Protein AF-A0A947J5B2-F1 (afdb_monomer_lite)

pLDDT: mean 78.32, std 17.2, range [32.38, 96.06]

Sequence (121 aa):
MASQKHMACRQCGDCCEPILLRATKREIRADRSLEGDDFILRHWRRIAKEEAFRRRPILRGNHYRGRCYYVCDCFDRVTRRCGAHEERPPICRAFPNNLRVEGRPLRLRSFPDCGYNGTRV

Secondary structure (DSSP, 8-state):
-------------TTTSSEEESS-HHHHHHH--STTHHHHHHHEEEE-HHHHHHH-GGGGGG--TT-EEEEETTB-TTT--BTTSSS--HHHHTTTGGGGTTSS----TT-TT-TTTT---

Structure (mmCIF, N/CA/C/O backbone):
data_AF-A0A947J5B2-F1
#
_entry.id   AF-A0A947J5B2-F1
#
loop_
_atom_site.group_PDB
_atom_site.id
_atom_site.type_symbol
_atom_site.label_atom_id
_atom_site.label_alt_id
_atom_site.label_comp_id
_atom_site.label_asym_id
_atom_site.label_entity_id
_atom_site.label_seq_id
_atom_site.pdbx_PDB_ins_code
_atom_site.Cartn_x
_atom_site.Cartn_y
_atom_site.Cartn_z
_atom_site.occupancy
_atom_site.B_iso_or_equiv
_atom_site.auth_seq_id
_atom_site.auth_comp_id
_atom_site.auth_asym_id
_atom_site.auth_atom_id
_atom_site.pdbx_PDB_model_num
ATOM 1 N N . MET A 1 1 ? -15.001 32.305 0.157 1.00 32.38 1 MET A N 1
ATOM 2 C CA . MET A 1 1 ? -13.796 31.899 0.912 1.00 32.38 1 MET A CA 1
ATOM 3 C C . MET A 1 1 ? -13.716 30.377 0.890 1.00 32.38 1 MET A C 1
ATOM 5 O O . MET A 1 1 ? -14.517 29.725 1.546 1.00 32.38 1 MET A O 1
ATOM 9 N N . ALA A 1 2 ? -12.868 29.795 0.038 1.00 35.62 2 ALA A N 1
ATOM 10 C CA . ALA A 1 2 ? -12.757 28.342 -0.083 1.00 35.62 2 ALA A CA 1
ATOM 11 C C . ALA A 1 2 ? -11.900 27.804 1.071 1.00 35.62 2 ALA A C 1
ATOM 13 O O . ALA A 1 2 ? -10.705 28.074 1.138 1.00 35.62 2 ALA A O 1
ATOM 14 N N . SER A 1 3 ? -12.532 27.081 1.994 1.00 37.41 3 SER A N 1
ATOM 15 C CA . SER A 1 3 ? -11.866 26.402 3.105 1.00 37.41 3 SER A CA 1
ATOM 16 C C . SER A 1 3 ? -10.802 25.440 2.560 1.00 37.41 3 SER A C 1
ATOM 18 O O . SER A 1 3 ? -11.127 24.438 1.916 1.00 37.41 3 SER A O 1
ATOM 20 N N . GLN A 1 4 ? -9.524 25.748 2.800 1.00 40.84 4 GLN A N 1
ATOM 21 C CA . GLN A 1 4 ? -8.430 24.786 2.692 1.00 40.84 4 GLN A CA 1
ATOM 22 C C . GLN A 1 4 ? -8.668 23.697 3.746 1.00 40.84 4 GLN A C 1
ATOM 24 O O . GLN A 1 4 ? -8.228 23.797 4.888 1.00 40.84 4 GLN A O 1
ATOM 29 N N . LYS A 1 5 ? -9.411 22.646 3.383 1.00 46.38 5 LYS A N 1
ATOM 30 C CA . LYS A 1 5 ? -9.467 21.419 4.183 1.00 46.38 5 LYS A CA 1
ATOM 31 C C . LYS A 1 5 ? -8.055 20.846 4.232 1.00 46.38 5 LYS A C 1
ATOM 33 O O . LYS A 1 5 ? -7.564 20.361 3.217 1.00 46.38 5 LYS A O 1
ATOM 38 N N . HIS A 1 6 ? -7.416 20.904 5.396 1.00 46.03 6 HIS A N 1
ATOM 39 C CA . HIS A 1 6 ? -6.144 20.237 5.650 1.00 46.03 6 HIS A CA 1
ATOM 40 C C . HIS A 1 6 ? -6.244 18.752 5.259 1.00 46.03 6 HIS A C 1
ATOM 42 O O . HIS A 1 6 ? -6.976 17.972 5.871 1.00 46.03 6 HIS A O 1
ATOM 48 N N . MET A 1 7 ? -5.525 18.379 4.199 1.00 61.94 7 MET A N 1
ATOM 49 C CA . MET A 1 7 ? -5.445 17.023 3.653 1.00 61.94 7 MET A CA 1
ATOM 50 C C . MET A 1 7 ? -4.410 16.223 4.442 1.00 61.94 7 MET A C 1
ATOM 52 O O . MET A 1 7 ? -3.259 16.088 4.030 1.00 61.94 7 MET A O 1
ATOM 56 N N . ALA A 1 8 ? -4.805 15.770 5.629 1.00 74.38 8 ALA A N 1
ATOM 57 C CA . ALA A 1 8 ? -3.938 15.076 6.575 1.00 74.38 8 ALA A CA 1
ATOM 58 C C . ALA A 1 8 ? -4.279 13.581 6.683 1.00 74.38 8 ALA A C 1
ATOM 60 O O . ALA A 1 8 ? -5.404 13.155 6.416 1.00 74.38 8 ALA A O 1
ATOM 61 N N . CYS A 1 9 ? -3.307 12.775 7.118 1.00 83.44 9 CYS A N 1
ATOM 62 C CA . CYS A 1 9 ? -3.530 11.372 7.458 1.00 83.44 9 CYS A CA 1
ATOM 63 C C . CYS A 1 9 ? -4.608 11.253 8.549 1.00 83.44 9 CYS A C 1
ATOM 65 O O . CYS A 1 9 ? -4.493 11.869 9.603 1.00 83.44 9 CYS A O 1
ATOM 67 N N . ARG A 1 10 ? -5.631 10.421 8.317 1.00 83.81 10 ARG A N 1
ATOM 68 C CA . ARG A 1 10 ? -6.682 10.091 9.305 1.00 83.81 10 ARG A CA 1
ATOM 69 C C . ARG A 1 10 ? -6.474 8.743 9.992 1.00 83.81 10 ARG A C 1
ATOM 71 O O . ARG A 1 10 ? -7.408 8.199 10.561 1.00 83.81 10 ARG A O 1
ATOM 78 N N . GLN A 1 11 ? -5.290 8.151 9.830 1.00 84.50 11 GLN A N 1
ATOM 79 C CA . GLN A 1 11 ? -4.994 6.783 10.271 1.00 84.50 11 GLN A CA 1
ATOM 80 C C . GLN A 1 11 ? -6.035 5.752 9.804 1.00 84.50 11 GLN A C 1
ATOM 82 O O . GLN A 1 11 ? -6.230 4.731 10.442 1.00 84.50 11 GLN A O 1
ATOM 87 N N . CYS A 1 12 ? -6.680 6.003 8.659 1.00 84.44 12 CYS A N 1
ATOM 88 C CA . CYS A 1 12 ? -7.697 5.112 8.110 1.00 84.44 12 CYS A CA 1
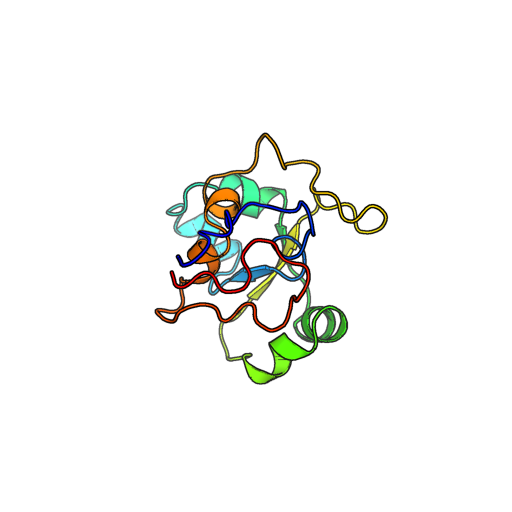ATOM 89 C C . CYS A 1 12 ? -7.132 3.745 7.703 1.00 84.44 12 CYS A C 1
ATOM 91 O O . CYS A 1 12 ? -7.888 2.797 7.632 1.00 84.44 12 CYS A O 1
ATOM 93 N N . GLY A 1 13 ? -5.830 3.619 7.423 1.00 86.38 13 GLY A N 1
ATOM 94 C CA . GLY A 1 13 ? -5.228 2.348 7.005 1.00 86.38 13 GLY A CA 1
ATOM 95 C C . GLY A 1 13 ? -5.316 2.043 5.509 1.00 86.38 13 GLY A C 1
ATOM 96 O O . GLY A 1 13 ? -4.768 1.044 5.052 1.00 86.38 13 GLY A O 1
ATOM 97 N N . ASP A 1 14 ? -5.938 2.913 4.712 1.00 84.38 14 ASP A N 1
ATOM 98 C CA . ASP A 1 14 ? -6.120 2.687 3.268 1.00 84.38 14 ASP A CA 1
ATOM 99 C C . ASP A 1 14 ? -4.802 2.690 2.475 1.00 84.38 14 ASP A C 1
ATOM 101 O O . ASP A 1 14 ? -4.729 2.153 1.369 1.00 84.38 14 ASP A O 1
ATOM 105 N N . CYS A 1 15 ? -3.736 3.260 3.046 1.00 85.69 15 CYS A N 1
ATOM 106 C CA . CYS A 1 15 ? -2.383 3.177 2.502 1.00 85.69 15 CYS A CA 1
ATOM 107 C C . CYS A 1 15 ? -1.695 1.825 2.765 1.00 85.69 15 CYS A C 1
ATOM 109 O O . CYS A 1 15 ? -0.643 1.571 2.181 1.00 85.69 15 CYS A O 1
ATOM 111 N N . CYS A 1 16 ? -2.263 0.966 3.619 1.00 89.69 16 CYS A N 1
ATOM 112 C CA . CYS A 1 16 ? -1.645 -0.277 4.078 1.00 89.69 16 CYS A CA 1
ATOM 113 C C . CYS A 1 16 ? -2.263 -1.552 3.480 1.00 89.69 16 CYS A C 1
ATOM 115 O O . CYS A 1 16 ? -1.615 -2.602 3.517 1.00 89.69 16 CYS A O 1
ATOM 117 N N . GLU A 1 17 ? -3.489 -1.499 2.945 1.00 86.50 17 GLU A N 1
ATOM 118 C CA . GLU A 1 17 ? -4.203 -2.694 2.480 1.00 86.50 17 GLU A CA 1
ATOM 119 C C . GLU A 1 17 ? -5.323 -2.392 1.457 1.00 86.50 17 GLU A C 1
ATOM 121 O O . GLU A 1 17 ? -6.296 -1.718 1.788 1.00 86.50 17 GLU A O 1
ATOM 126 N N . PRO A 1 18 ? -5.292 -2.985 0.247 1.00 88.31 18 PRO A N 1
ATOM 127 C CA . PRO A 1 18 ? -4.129 -3.469 -0.496 1.00 88.31 18 PRO A CA 1
ATOM 128 C C . PRO A 1 18 ? -3.290 -2.322 -1.070 1.00 88.31 18 PRO A C 1
ATOM 130 O O . PRO A 1 18 ? -3.819 -1.361 -1.639 1.00 88.31 18 PRO A O 1
ATOM 133 N N . ILE A 1 19 ? -1.973 -2.487 -1.001 1.00 87.31 19 ILE A N 1
ATOM 134 C CA . ILE A 1 19 ? -0.970 -1.584 -1.560 1.00 87.31 19 ILE A CA 1
ATOM 135 C C . ILE A 1 19 ? -0.630 -2.027 -2.979 1.00 87.31 19 ILE A C 1
ATOM 137 O O . ILE A 1 19 ? -0.416 -3.212 -3.234 1.00 87.31 19 ILE A O 1
ATOM 141 N N . LEU A 1 20 ? -0.577 -1.078 -3.907 1.00 83.62 20 LEU A N 1
ATOM 142 C CA . LEU A 1 20 ? -0.280 -1.325 -5.312 1.00 83.62 20 LEU A CA 1
ATOM 143 C C . LEU A 1 20 ? 1.151 -0.881 -5.627 1.00 83.62 20 LEU A C 1
ATOM 145 O O . LEU A 1 20 ? 1.491 0.270 -5.376 1.00 83.62 20 LEU A O 1
ATOM 149 N N . LEU A 1 21 ? 1.939 -1.752 -6.260 1.00 82.38 21 LEU A N 1
ATOM 150 C CA . LEU A 1 21 ? 3.209 -1.385 -6.893 1.00 82.38 21 LEU A CA 1
ATOM 151 C C . LEU A 1 21 ? 3.307 -1.962 -8.306 1.00 82.38 21 LEU A C 1
ATOM 153 O O . LEU A 1 21 ? 2.685 -2.975 -8.632 1.00 82.38 21 LEU A O 1
ATOM 157 N N . ARG A 1 22 ? 4.161 -1.349 -9.125 1.00 84.44 22 ARG A N 1
ATOM 158 C CA . ARG A 1 22 ? 4.587 -1.872 -10.435 1.00 84.44 22 ARG A CA 1
ATOM 159 C C . ARG A 1 22 ? 5.861 -2.719 -10.358 1.00 84.44 22 ARG A C 1
ATOM 161 O O . ARG A 1 22 ? 6.434 -3.035 -11.389 1.00 84.44 22 ARG A O 1
ATOM 168 N N . ALA A 1 23 ? 6.290 -3.066 -9.145 1.00 84.88 23 ALA A N 1
ATOM 169 C CA . ALA A 1 23 ? 7.517 -3.802 -8.890 1.00 84.88 23 ALA A CA 1
ATOM 170 C C . ALA A 1 23 ? 7.283 -4.986 -7.942 1.00 84.88 23 ALA A C 1
ATOM 172 O O . ALA A 1 23 ? 6.477 -4.955 -7.000 1.00 84.88 23 ALA A O 1
ATOM 173 N N . THR A 1 24 ? 8.021 -6.052 -8.202 1.00 90.50 24 THR A N 1
ATOM 174 C CA . THR A 1 24 ? 8.188 -7.214 -7.340 1.00 90.50 24 THR A CA 1
ATOM 175 C C . THR A 1 24 ? 9.247 -6.939 -6.273 1.00 90.50 24 THR A C 1
ATOM 177 O O . THR A 1 24 ? 10.176 -6.168 -6.490 1.00 90.50 24 THR A O 1
ATOM 180 N N . LYS A 1 25 ? 9.200 -7.654 -5.140 1.00 90.00 25 LYS A N 1
ATOM 181 C CA . LYS A 1 25 ? 10.309 -7.630 -4.166 1.00 90.00 25 LYS A CA 1
ATOM 182 C C . LYS A 1 25 ? 11.665 -8.008 -4.770 1.00 90.00 25 LYS A C 1
ATOM 184 O O . LYS A 1 25 ? 12.687 -7.586 -4.251 1.00 90.00 25 LYS A O 1
ATOM 189 N N . ARG A 1 26 ? 11.691 -8.830 -5.825 1.00 93.81 26 ARG A N 1
ATOM 190 C CA . ARG A 1 26 ? 12.937 -9.197 -6.510 1.00 93.81 26 ARG A CA 1
ATOM 191 C C . ARG A 1 26 ? 13.522 -7.998 -7.250 1.00 93.81 26 ARG A C 1
ATOM 193 O O . ARG A 1 26 ? 14.703 -7.735 -7.091 1.00 93.81 26 ARG A O 1
ATOM 200 N N . GLU A 1 27 ? 12.696 -7.279 -8.005 1.00 89.38 27 GLU A N 1
ATOM 201 C CA . GLU A 1 27 ? 13.111 -6.054 -8.703 1.00 89.38 27 GLU A CA 1
ATOM 202 C C . GLU A 1 27 ? 13.540 -4.981 -7.703 1.00 89.38 27 GLU A C 1
ATOM 204 O O . GLU A 1 27 ? 14.618 -4.426 -7.848 1.00 89.38 27 GLU A O 1
ATOM 209 N N . ILE A 1 28 ? 12.784 -4.796 -6.617 1.00 88.56 28 ILE A N 1
ATOM 210 C CA . ILE A 1 28 ? 13.145 -3.865 -5.537 1.00 88.56 28 ILE A CA 1
ATOM 211 C C . ILE A 1 28 ? 14.508 -4.214 -4.915 1.00 88.56 28 ILE A C 1
ATOM 213 O O . ILE A 1 28 ? 15.326 -3.335 -4.671 1.00 88.56 28 ILE A O 1
ATOM 217 N N . ARG A 1 29 ? 14.794 -5.504 -4.677 1.00 92.38 29 ARG A N 1
ATOM 218 C CA . ARG A 1 29 ? 16.111 -5.935 -4.169 1.00 92.38 29 ARG A CA 1
ATOM 219 C C . ARG A 1 29 ? 17.251 -5.666 -5.142 1.00 92.38 29 ARG A C 1
ATOM 221 O O . ARG A 1 29 ? 18.364 -5.473 -4.668 1.00 92.38 29 ARG A O 1
ATOM 228 N N . ALA A 1 30 ? 16.987 -5.754 -6.442 1.00 91.38 30 ALA A N 1
ATOM 229 C CA . ALA A 1 30 ? 17.995 -5.571 -7.476 1.00 91.38 30 ALA A CA 1
ATOM 230 C C . ALA A 1 30 ? 18.287 -4.086 -7.732 1.00 91.38 30 ALA A C 1
ATOM 232 O O . ALA A 1 30 ? 19.439 -3.733 -7.938 1.00 91.38 30 ALA A O 1
ATOM 233 N N . ASP A 1 31 ? 17.254 -3.244 -7.697 1.00 85.50 31 ASP A N 1
ATOM 234 C CA . ASP A 1 31 ? 17.342 -1.817 -8.018 1.00 85.50 31 ASP A CA 1
ATOM 235 C C . ASP A 1 31 ? 17.749 -0.958 -6.809 1.00 85.50 31 ASP A C 1
ATOM 237 O O . ASP A 1 31 ? 18.607 -0.090 -6.926 1.00 85.50 31 ASP A O 1
ATOM 241 N N . ARG A 1 32 ? 17.182 -1.229 -5.620 1.00 82.62 32 ARG A N 1
ATOM 242 C CA . ARG A 1 32 ? 17.460 -0.492 -4.367 1.00 82.62 32 ARG A CA 1
ATOM 243 C C . ARG A 1 32 ? 17.335 1.038 -4.488 1.00 82.62 32 ARG A C 1
ATOM 245 O O . ARG A 1 32 ? 18.040 1.775 -3.800 1.00 82.62 32 ARG A O 1
ATOM 252 N N . SER A 1 33 ? 16.456 1.513 -5.367 1.00 78.75 33 SER A N 1
ATOM 253 C CA . SER A 1 33 ? 16.345 2.925 -5.736 1.00 78.75 33 SER A CA 1
ATOM 254 C C . SER A 1 33 ? 15.326 3.715 -4.911 1.00 78.75 33 SER A C 1
ATOM 256 O O . SER A 1 33 ? 15.355 4.948 -4.943 1.00 78.75 33 SER A O 1
ATOM 258 N N . LEU A 1 34 ? 14.414 3.058 -4.178 1.00 72.50 34 LEU A N 1
ATOM 259 C CA . LEU A 1 34 ? 13.360 3.764 -3.449 1.00 72.50 34 LEU A CA 1
ATOM 260 C C . LEU A 1 34 ? 13.752 4.003 -1.995 1.00 72.50 34 LEU A C 1
ATOM 262 O O . LEU A 1 34 ? 14.132 3.099 -1.244 1.00 72.50 34 LEU A O 1
ATOM 266 N N . GLU A 1 35 ? 13.514 5.229 -1.547 1.00 77.38 35 GLU A N 1
ATOM 267 C CA . GLU A 1 35 ? 13.609 5.576 -0.139 1.00 77.38 35 GLU A CA 1
ATOM 268 C C . GLU A 1 35 ? 12.494 4.861 0.656 1.00 77.38 35 GLU A C 1
ATOM 270 O O . GLU A 1 35 ? 11.306 5.203 0.599 1.00 77.38 35 GLU A O 1
ATOM 275 N N . GLY A 1 36 ? 12.884 3.806 1.378 1.00 83.56 36 GLY A N 1
ATOM 276 C CA . GLY A 1 36 ? 11.971 2.891 2.068 1.00 83.56 36 GLY A CA 1
ATOM 277 C C . GLY A 1 36 ? 11.973 1.455 1.537 1.00 83.56 36 GLY A C 1
ATOM 278 O O . GLY A 1 36 ? 11.188 0.649 2.036 1.00 83.56 36 GLY A O 1
ATOM 279 N N . ASP A 1 37 ? 12.849 1.098 0.592 1.00 85.81 37 ASP A N 1
ATOM 280 C CA . ASP A 1 37 ? 12.962 -0.274 0.071 1.00 85.81 37 ASP A CA 1
ATOM 281 C C . ASP A 1 37 ? 13.128 -1.318 1.168 1.00 85.81 37 ASP A C 1
ATOM 283 O O . ASP A 1 37 ? 12.451 -2.344 1.170 1.00 85.81 37 ASP A O 1
ATOM 287 N N . ASP A 1 38 ? 13.958 -1.032 2.163 1.00 90.81 38 ASP A N 1
ATOM 288 C CA . ASP A 1 38 ? 14.126 -1.894 3.327 1.00 90.81 38 ASP A CA 1
ATOM 289 C C . ASP A 1 38 ? 12.823 -2.141 4.087 1.00 90.81 38 ASP A C 1
ATOM 291 O O . ASP A 1 38 ? 12.572 -3.263 4.534 1.00 90.81 38 ASP A O 1
ATOM 295 N N . PHE A 1 39 ? 11.982 -1.115 4.211 1.00 91.88 39 PHE A N 1
ATOM 296 C CA . PHE A 1 39 ? 10.682 -1.237 4.852 1.00 91.88 39 PHE A CA 1
ATOM 297 C C . PHE A 1 39 ? 9.736 -2.087 4.000 1.00 91.88 39 PHE A C 1
ATOM 299 O O . PHE A 1 39 ? 9.082 -2.984 4.521 1.00 91.88 39 PHE A O 1
ATOM 306 N N . ILE A 1 40 ? 9.698 -1.878 2.680 1.00 90.25 40 ILE A N 1
ATOM 307 C CA . ILE A 1 40 ? 8.884 -2.695 1.763 1.00 90.25 40 ILE A CA 1
ATOM 308 C C . ILE A 1 40 ? 9.328 -4.163 1.826 1.00 90.25 40 ILE A C 1
ATOM 310 O O . ILE A 1 40 ? 8.514 -5.086 1.939 1.00 90.25 40 ILE A O 1
ATOM 314 N N . LEU A 1 41 ? 10.636 -4.405 1.759 1.00 92.88 41 LEU A N 1
ATOM 315 C CA . LEU A 1 41 ? 11.207 -5.745 1.748 1.00 92.88 41 LEU A CA 1
ATOM 316 C C . LEU A 1 41 ? 10.956 -6.493 3.056 1.00 92.88 41 LEU A C 1
ATOM 318 O O . LEU A 1 41 ? 10.698 -7.699 2.988 1.00 92.88 41 LEU A O 1
ATOM 322 N N . ARG A 1 42 ? 10.956 -5.798 4.196 1.00 95.69 42 ARG A N 1
ATOM 323 C CA . ARG A 1 42 ? 10.644 -6.372 5.511 1.00 95.69 42 ARG A CA 1
ATOM 324 C C . ARG A 1 42 ? 9.139 -6.525 5.741 1.00 95.69 42 ARG A C 1
ATOM 326 O O . ARG A 1 42 ? 8.679 -7.641 5.946 1.00 95.69 42 ARG A O 1
ATOM 333 N N . HIS A 1 43 ? 8.374 -5.448 5.595 1.00 95.62 43 HIS A N 1
ATOM 334 C CA . HIS A 1 43 ? 7.015 -5.341 6.135 1.00 95.62 43 HIS A CA 1
ATOM 335 C C . HIS A 1 43 ? 5.892 -5.593 5.127 1.00 95.62 43 HIS A C 1
ATOM 337 O O . HIS A 1 43 ? 4.757 -5.885 5.504 1.00 95.62 43 HIS A O 1
ATOM 343 N N . TRP A 1 44 ? 6.149 -5.476 3.820 1.00 93.19 44 TRP A N 1
ATOM 344 C CA . TRP A 1 44 ? 5.078 -5.626 2.831 1.00 93.19 44 TRP A CA 1
ATOM 345 C C . TRP A 1 44 ? 4.983 -7.064 2.348 1.00 93.19 44 TRP A C 1
ATOM 347 O O . TRP A 1 44 ? 5.883 -7.572 1.693 1.00 93.19 44 TRP A O 1
ATOM 357 N N . ARG A 1 45 ? 3.884 -7.759 2.611 1.00 95.94 45 ARG A N 1
ATOM 358 C CA . ARG A 1 45 ? 3.670 -9.136 2.148 1.00 95.94 45 ARG A CA 1
ATOM 359 C C . ARG A 1 45 ? 2.882 -9.146 0.850 1.00 95.94 45 ARG A C 1
ATOM 361 O O . ARG A 1 45 ? 1.853 -8.486 0.748 1.00 95.94 45 ARG A O 1
ATOM 368 N N . ARG A 1 46 ? 3.375 -9.877 -0.155 1.00 95.38 46 ARG A N 1
ATOM 369 C CA . ARG A 1 46 ? 2.685 -10.003 -1.445 1.00 95.38 46 ARG A CA 1
ATOM 370 C C . ARG A 1 46 ? 1.407 -10.815 -1.259 1.00 95.38 46 ARG A C 1
ATOM 372 O O . ARG A 1 46 ? 1.435 -11.849 -0.599 1.00 95.38 46 ARG A O 1
ATOM 379 N N . ILE A 1 47 ? 0.321 -10.367 -1.876 1.00 96.06 47 ILE A N 1
ATOM 380 C CA . ILE A 1 47 ? -0.952 -11.091 -1.922 1.00 96.06 47 ILE A CA 1
ATOM 381 C C . ILE A 1 47 ? -1.365 -11.374 -3.368 1.00 96.06 47 ILE A C 1
ATOM 383 O O . ILE A 1 47 ? -0.913 -10.710 -4.307 1.00 96.06 47 ILE A O 1
ATOM 387 N N . ALA A 1 48 ? -2.224 -12.378 -3.546 1.00 96.06 48 ALA A N 1
ATOM 388 C CA . ALA A 1 48 ? -2.831 -12.685 -4.836 1.00 96.06 48 ALA A CA 1
ATOM 389 C C . ALA A 1 48 ? -3.726 -11.528 -5.313 1.00 96.06 48 ALA A C 1
ATOM 391 O O . ALA A 1 48 ? -4.302 -10.797 -4.500 1.00 96.06 48 ALA A O 1
ATOM 392 N N . LYS A 1 49 ? -3.874 -11.372 -6.635 1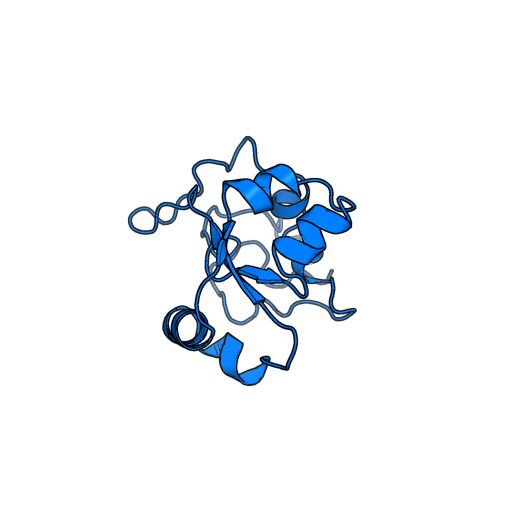.00 94.31 49 LYS A N 1
ATOM 393 C CA . LYS A 1 49 ? -4.735 -10.323 -7.207 1.00 94.31 49 LYS A CA 1
ATOM 394 C C . LYS A 1 49 ? -6.196 -10.534 -6.806 1.00 94.31 49 LYS A C 1
ATOM 396 O O . LYS A 1 49 ? -6.882 -9.573 -6.488 1.00 94.31 49 LYS A O 1
ATOM 401 N N . GLU A 1 50 ? -6.642 -11.785 -6.728 1.00 95.56 50 GLU A N 1
ATOM 402 C CA . GLU A 1 50 ? -7.982 -12.172 -6.290 1.00 95.56 50 GLU A CA 1
ATOM 403 C C . GLU A 1 50 ? -8.232 -11.699 -4.861 1.00 95.56 50 GLU A C 1
ATOM 405 O O . GLU A 1 50 ? -9.271 -11.110 -4.581 1.00 95.56 50 GLU A O 1
ATOM 410 N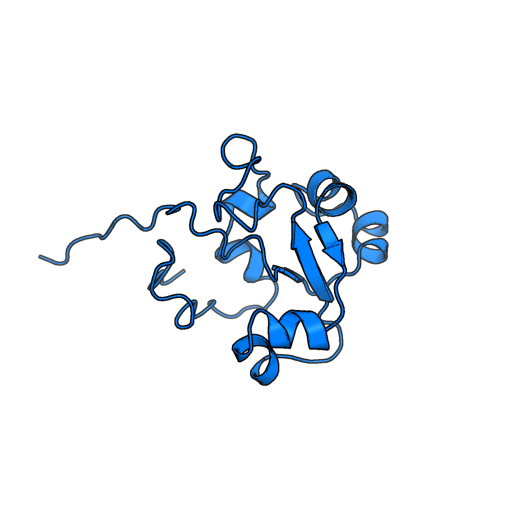 N . GLU A 1 51 ? -7.249 -11.875 -3.975 1.00 95.50 51 GLU A N 1
ATOM 411 C CA . GLU A 1 51 ? -7.345 -11.403 -2.598 1.00 95.50 51 GLU A CA 1
ATOM 412 C C . GLU A 1 51 ? -7.374 -9.879 -2.517 1.00 95.50 51 GLU A C 1
ATOM 414 O O . GLU A 1 51 ? -8.198 -9.310 -1.803 1.00 95.50 51 GLU A O 1
ATOM 419 N N . ALA A 1 52 ? -6.534 -9.203 -3.301 1.00 91.25 52 ALA A N 1
ATOM 420 C CA . ALA A 1 52 ? -6.565 -7.750 -3.394 1.00 91.25 52 ALA A CA 1
ATOM 421 C C . ALA A 1 52 ? -7.929 -7.249 -3.893 1.00 91.25 52 ALA A C 1
ATOM 423 O O . ALA A 1 52 ? -8.438 -6.255 -3.385 1.00 91.25 52 ALA A O 1
ATOM 424 N N . PHE A 1 53 ? -8.555 -7.949 -4.843 1.00 90.25 53 PHE A N 1
ATOM 425 C CA . PHE A 1 53 ? -9.882 -7.604 -5.352 1.00 90.25 53 PHE A CA 1
ATOM 426 C C . PHE A 1 53 ? -10.993 -7.913 -4.353 1.00 90.25 53 PHE A C 1
ATOM 428 O O . PHE A 1 53 ? -11.941 -7.143 -4.281 1.00 90.25 53 PHE A O 1
ATOM 435 N N . ARG A 1 54 ? -10.891 -8.989 -3.564 1.00 91.12 54 ARG A N 1
ATOM 436 C CA . ARG A 1 54 ? -11.838 -9.246 -2.467 1.00 91.12 54 ARG A CA 1
ATOM 437 C C . ARG A 1 54 ? -11.768 -8.148 -1.414 1.00 91.12 54 ARG A C 1
ATOM 439 O O . ARG A 1 54 ? -12.799 -7.619 -1.019 1.00 91.12 54 ARG A O 1
ATOM 446 N N . ARG A 1 55 ? -10.552 -7.769 -1.005 1.00 87.00 55 ARG A N 1
ATOM 447 C CA . ARG A 1 55 ? -10.322 -6.705 -0.015 1.00 87.00 55 ARG A CA 1
ATOM 448 C C . ARG A 1 55 ? -10.682 -5.324 -0.555 1.00 87.00 55 ARG A C 1
ATOM 450 O O . ARG A 1 55 ? -11.140 -4.471 0.193 1.00 87.00 55 ARG A O 1
ATOM 457 N N . ARG A 1 56 ? -10.467 -5.093 -1.853 1.00 82.62 56 ARG A N 1
ATOM 458 C CA . ARG A 1 56 ? -10.722 -3.809 -2.509 1.00 82.62 56 ARG A CA 1
ATOM 459 C C . ARG A 1 56 ? -11.208 -4.002 -3.956 1.00 82.62 56 ARG A C 1
ATOM 461 O O . ARG A 1 56 ? -10.406 -3.907 -4.894 1.00 82.62 56 ARG A O 1
ATOM 468 N N . PRO A 1 57 ? -12.526 -4.193 -4.167 1.00 84.81 57 PRO A N 1
ATOM 469 C CA . PRO A 1 57 ? -13.107 -4.510 -5.479 1.00 84.81 57 PRO A CA 1
ATOM 470 C C . PRO A 1 57 ? -12.773 -3.522 -6.599 1.00 84.81 57 PRO A C 1
ATOM 472 O O . PRO A 1 57 ? -12.557 -3.932 -7.739 1.00 84.81 57 PRO A O 1
ATOM 475 N N . ILE A 1 58 ? -12.627 -2.230 -6.287 1.00 76.69 58 ILE A N 1
ATOM 476 C CA . ILE A 1 58 ? -12.282 -1.201 -7.282 1.00 76.69 58 ILE A CA 1
ATOM 477 C C . ILE A 1 58 ? -10.900 -1.395 -7.934 1.00 76.69 58 ILE A C 1
ATOM 479 O O . ILE A 1 58 ? -10.628 -0.847 -9.006 1.00 76.69 58 ILE A O 1
ATOM 483 N N . LEU A 1 59 ? -10.011 -2.191 -7.330 1.00 79.06 59 LEU A N 1
ATOM 484 C CA . LEU A 1 59 ? -8.727 -2.531 -7.946 1.00 79.06 59 LEU A CA 1
ATOM 485 C C . LEU A 1 59 ? -8.898 -3.391 -9.204 1.00 79.06 59 LEU A C 1
ATOM 487 O O . LEU A 1 59 ? -8.020 -3.348 -10.066 1.00 79.06 59 LEU A O 1
ATOM 491 N N . ARG A 1 60 ? -10.020 -4.117 -9.338 1.00 85.00 60 ARG A N 1
ATOM 492 C CA . ARG A 1 60 ? -10.304 -4.993 -10.483 1.00 85.00 60 ARG A CA 1
ATOM 493 C C . ARG A 1 60 ? -10.335 -4.212 -11.796 1.00 85.00 60 ARG A C 1
ATOM 495 O O . ARG A 1 60 ? -9.664 -4.603 -12.741 1.00 85.00 60 ARG A O 1
ATOM 502 N N . GLY A 1 61 ? -11.040 -3.079 -11.828 1.00 79.88 61 GLY A N 1
ATOM 503 C CA . GLY A 1 61 ? -11.179 -2.250 -13.034 1.00 79.88 61 GLY A CA 1
ATOM 504 C C . GLY A 1 61 ? -9.896 -1.533 -13.464 1.00 79.88 61 GLY A C 1
ATOM 505 O O . GLY A 1 61 ? -9.810 -1.058 -14.587 1.00 79.88 61 GLY A O 1
ATOM 506 N N . ASN A 1 62 ? -8.890 -1.466 -12.587 1.00 75.12 62 ASN A N 1
ATOM 507 C CA . ASN A 1 62 ? -7.612 -0.816 -12.877 1.00 75.12 62 ASN A CA 1
ATOM 508 C C . ASN A 1 62 ? -6.463 -1.822 -13.061 1.00 75.12 62 ASN A C 1
ATOM 510 O O . ASN A 1 62 ? -5.321 -1.409 -13.246 1.00 75.12 62 ASN A O 1
ATOM 514 N N . HIS A 1 63 ? -6.705 -3.129 -12.937 1.00 84.19 63 HIS A N 1
ATOM 515 C CA . HIS A 1 63 ? -5.642 -4.128 -13.031 1.00 84.19 63 HIS A CA 1
ATOM 516 C C . HIS A 1 63 ? -5.112 -4.271 -14.463 1.00 84.19 63 HIS A C 1
ATOM 518 O O . HIS A 1 63 ? -5.879 -4.304 -15.418 1.00 84.19 63 HIS A O 1
ATOM 524 N N . TYR A 1 64 ? -3.795 -4.430 -14.594 1.00 84.12 64 TYR A N 1
ATOM 525 C CA . TYR A 1 64 ? -3.123 -4.812 -15.833 1.00 84.12 64 TYR A CA 1
ATOM 526 C C . TYR A 1 64 ? -1.821 -5.564 -15.507 1.00 84.12 64 TYR A C 1
ATOM 528 O O . TYR A 1 64 ? -1.359 -5.580 -14.357 1.00 84.12 64 TYR A O 1
ATOM 536 N N . ARG A 1 65 ? -1.231 -6.212 -16.519 1.00 86.25 65 ARG A N 1
ATOM 537 C CA . ARG A 1 65 ? -0.020 -7.038 -16.375 1.00 86.25 65 ARG A CA 1
ATOM 538 C C . ARG A 1 65 ? 1.143 -6.228 -15.784 1.00 86.25 65 ARG A C 1
ATOM 540 O O . ARG A 1 65 ? 1.425 -5.127 -16.232 1.00 86.25 65 ARG A O 1
ATOM 547 N N . GLY A 1 66 ? 1.826 -6.791 -14.786 1.00 84.12 66 GLY A N 1
ATOM 548 C CA . GLY A 1 66 ? 2.943 -6.141 -14.081 1.00 84.12 66 GLY A CA 1
ATOM 549 C C . GLY A 1 66 ? 2.558 -5.485 -12.750 1.00 84.12 66 GLY A C 1
ATOM 550 O O . GLY A 1 66 ? 3.427 -5.209 -11.927 1.00 84.12 66 GLY A O 1
ATOM 551 N N . ARG A 1 67 ? 1.260 -5.309 -12.464 1.00 86.62 67 ARG A N 1
ATOM 552 C CA . ARG A 1 67 ? 0.816 -4.843 -11.144 1.00 86.62 67 ARG A CA 1
ATOM 553 C C . ARG A 1 67 ? 0.964 -5.924 -10.078 1.00 86.62 67 ARG A C 1
ATOM 555 O O . ARG A 1 67 ? 0.499 -7.054 -10.238 1.00 86.62 67 ARG A O 1
ATOM 562 N N . CYS A 1 68 ? 1.566 -5.532 -8.965 1.00 89.38 68 CYS A N 1
ATOM 563 C CA . CYS A 1 68 ? 1.751 -6.338 -7.771 1.00 89.38 68 CYS A CA 1
ATOM 564 C C . CYS A 1 68 ? 0.949 -5.741 -6.611 1.00 89.38 68 CYS A C 1
ATOM 566 O O . CYS A 1 68 ? 0.864 -4.521 -6.463 1.00 89.38 68 CYS A O 1
ATOM 568 N N . TYR A 1 69 ? 0.378 -6.618 -5.788 1.00 91.19 69 TYR A N 1
ATOM 569 C CA . TYR A 1 69 ? -0.428 -6.240 -4.634 1.00 91.19 69 TYR A CA 1
ATOM 570 C C . TYR A 1 69 ? 0.239 -6.707 -3.352 1.00 91.19 69 TYR A C 1
ATOM 572 O O . TYR A 1 69 ? 0.716 -7.843 -3.269 1.00 91.19 69 TYR A O 1
ATOM 580 N N . TYR A 1 70 ? 0.246 -5.833 -2.357 1.00 92.56 70 TYR A N 1
ATOM 581 C CA . TYR A 1 70 ? 0.868 -6.078 -1.069 1.00 92.56 70 TYR A CA 1
ATOM 582 C C . TYR A 1 70 ? -0.048 -5.667 0.078 1.00 92.56 70 TYR A C 1
ATOM 584 O O . TYR A 1 70 ? -1.010 -4.925 -0.107 1.00 92.56 70 TYR A O 1
ATOM 592 N N . VAL A 1 71 ? 0.283 -6.137 1.271 1.00 93.94 71 VAL A N 1
ATOM 593 C CA . VAL A 1 71 ? -0.268 -5.654 2.538 1.00 93.94 71 VAL A CA 1
ATOM 594 C C . VAL A 1 71 ? 0.867 -5.373 3.503 1.00 93.94 71 VAL A C 1
ATOM 596 O O . VAL A 1 71 ? 1.865 -6.090 3.490 1.00 93.94 71 VAL A O 1
ATOM 599 N N . CYS A 1 72 ? 0.731 -4.338 4.323 1.00 94.69 72 CYS A N 1
ATOM 600 C CA . CYS A 1 72 ? 1.704 -4.039 5.369 1.00 94.69 72 CYS A CA 1
ATOM 601 C C . CYS A 1 72 ? 1.433 -4.911 6.602 1.00 94.69 72 CYS A C 1
ATOM 603 O O . CYS A 1 72 ? 0.286 -5.018 7.028 1.00 94.69 72 CYS A O 1
ATOM 605 N N . ASP A 1 73 ? 2.458 -5.525 7.188 1.00 95.62 73 ASP A N 1
ATOM 606 C CA . ASP A 1 73 ? 2.321 -6.259 8.450 1.00 95.62 73 ASP A CA 1
ATOM 607 C C . ASP A 1 73 ? 2.298 -5.361 9.693 1.00 95.62 73 ASP A C 1
ATOM 609 O O . ASP A 1 73 ? 1.751 -5.772 10.709 1.00 95.62 73 ASP A O 1
ATOM 613 N N . CYS A 1 74 ? 2.760 -4.113 9.592 1.00 94.50 74 CYS A N 1
ATOM 614 C CA . CYS A 1 74 ? 2.565 -3.099 10.630 1.00 94.50 74 CYS A CA 1
ATOM 615 C C . CYS A 1 74 ? 1.115 -2.592 10.708 1.00 94.50 74 CYS A C 1
ATOM 617 O O . CYS A 1 74 ? 0.826 -1.702 11.504 1.00 94.50 74 CYS A O 1
ATOM 619 N N . PHE A 1 75 ? 0.214 -3.065 9.844 1.00 94.94 75 PHE A N 1
ATOM 620 C CA . PHE A 1 75 ? -1.182 -2.650 9.838 1.00 94.94 75 PHE A CA 1
ATOM 621 C C . PHE A 1 75 ? -2.051 -3.618 10.635 1.00 94.94 75 PHE A C 1
ATOM 623 O O . PHE A 1 75 ? -2.204 -4.784 10.262 1.00 94.94 75 PHE A O 1
ATOM 630 N N . ASP A 1 76 ? -2.662 -3.113 11.703 1.00 93.25 76 ASP A N 1
ATOM 631 C CA . ASP A 1 76 ? -3.652 -3.855 12.468 1.00 93.25 76 ASP A CA 1
ATOM 632 C C . ASP A 1 76 ? -5.018 -3.749 11.781 1.00 93.25 76 ASP A C 1
ATOM 634 O O . ASP A 1 76 ? -5.626 -2.681 11.691 1.00 93.25 76 ASP A O 1
ATOM 638 N N . ARG A 1 77 ? -5.508 -4.889 11.293 1.00 89.25 77 ARG A N 1
ATOM 639 C CA . ARG A 1 77 ? -6.774 -4.984 10.556 1.00 89.25 77 ARG A CA 1
ATOM 640 C C . ARG A 1 77 ? -8.002 -4.892 11.461 1.00 89.25 77 ARG A C 1
ATOM 642 O O . ARG A 1 77 ? -9.071 -4.558 10.959 1.00 89.25 77 ARG A O 1
ATOM 649 N N . VAL A 1 78 ? -7.857 -5.187 12.753 1.00 89.88 78 VAL A N 1
ATOM 650 C CA . VAL A 1 78 ? -8.940 -5.111 13.740 1.00 89.88 78 VAL A CA 1
ATOM 651 C C . VAL A 1 78 ? -9.143 -3.660 14.151 1.00 89.88 78 VAL A C 1
ATOM 653 O O . VAL A 1 78 ? -10.245 -3.133 14.028 1.00 89.88 78 VAL A O 1
ATOM 656 N N . THR A 1 79 ? -8.074 -2.982 14.572 1.00 90.31 79 THR A N 1
ATOM 657 C CA . THR A 1 79 ? -8.162 -1.577 15.008 1.00 90.31 79 THR A CA 1
ATOM 658 C C . THR A 1 79 ? -8.104 -0.578 13.857 1.00 90.31 79 THR A C 1
ATOM 660 O O . THR A 1 79 ? -8.360 0.608 14.067 1.00 90.31 79 THR A O 1
ATOM 663 N N . ARG A 1 80 ? -7.764 -1.037 12.644 1.00 87.94 80 ARG A N 1
ATOM 664 C CA . ARG A 1 80 ? -7.508 -0.214 11.450 1.00 87.94 80 ARG A CA 1
ATOM 665 C C . ARG A 1 80 ? -6.360 0.785 11.641 1.00 87.94 80 ARG A C 1
ATOM 667 O O . ARG A 1 80 ? -6.277 1.761 10.898 1.00 87.94 80 ARG A O 1
ATOM 674 N N . ARG A 1 81 ? -5.452 0.559 12.597 1.00 90.12 81 ARG A N 1
ATOM 675 C CA . ARG A 1 81 ? -4.336 1.472 12.893 1.00 90.12 81 ARG A CA 1
ATOM 676 C C . ARG A 1 81 ? -3.025 0.998 12.270 1.00 90.12 81 ARG A C 1
ATOM 678 O O . ARG A 1 81 ? -2.719 -0.190 12.218 1.00 90.12 81 ARG A O 1
ATOM 685 N N . CYS A 1 82 ? -2.228 1.957 11.803 1.00 91.25 82 CYS A N 1
ATOM 686 C CA . CYS A 1 82 ? -0.858 1.708 11.365 1.00 91.25 82 CYS A CA 1
ATOM 687 C C . CYS A 1 82 ? 0.082 1.786 12.573 1.00 91.25 82 CYS A C 1
ATOM 689 O O . CYS A 1 82 ? 0.258 2.862 13.140 1.00 91.25 82 CYS A O 1
ATOM 691 N N . GLY A 1 83 ? 0.706 0.669 12.939 1.00 91.62 83 GLY A N 1
ATOM 692 C CA . GLY A 1 83 ? 1.698 0.603 14.016 1.00 91.62 83 GLY A CA 1
ATOM 693 C C . GLY A 1 83 ? 3.006 1.324 13.685 1.00 91.62 83 GLY A C 1
ATOM 694 O O . GLY A 1 83 ? 3.693 1.782 14.584 1.00 91.62 83 GLY A O 1
ATOM 695 N N . ALA A 1 84 ? 3.315 1.510 12.400 1.00 91.25 84 ALA A N 1
ATOM 696 C CA . ALA A 1 84 ? 4.481 2.269 11.945 1.00 91.25 84 ALA A CA 1
ATOM 697 C C . ALA A 1 84 ? 4.143 3.740 11.635 1.00 91.25 84 ALA A C 1
ATOM 699 O O . ALA A 1 84 ? 4.819 4.362 10.826 1.00 91.25 84 ALA A O 1
ATOM 700 N N . HIS A 1 85 ? 3.056 4.304 12.180 1.00 90.06 85 HIS A N 1
ATOM 701 C CA . HIS A 1 85 ? 2.583 5.632 11.770 1.00 90.06 85 HIS A CA 1
ATOM 702 C C . HIS A 1 85 ? 3.586 6.759 12.044 1.00 90.06 85 HIS A C 1
ATOM 704 O O . HIS A 1 85 ? 3.709 7.645 11.198 1.00 90.06 85 HIS A O 1
ATOM 710 N N . GLU A 1 86 ? 4.281 6.732 13.181 1.00 87.81 86 GLU A N 1
ATOM 711 C CA . GLU A 1 86 ? 5.274 7.753 13.552 1.00 87.81 86 GLU A CA 1
ATOM 712 C C . GLU A 1 86 ? 6.588 7.557 12.780 1.00 87.81 86 GLU A C 1
ATOM 714 O O . GLU A 1 86 ? 7.141 8.485 12.187 1.00 87.81 86 GLU A O 1
ATOM 719 N N . GLU A 1 87 ? 7.020 6.304 12.657 1.00 87.75 87 GLU A N 1
ATOM 720 C CA . GLU A 1 87 ? 8.264 5.904 11.986 1.00 87.75 87 GLU A CA 1
ATOM 721 C C . GLU A 1 87 ? 8.086 5.639 10.486 1.00 87.75 87 GLU A C 1
ATOM 723 O O . GLU A 1 87 ? 8.958 5.076 9.824 1.00 87.75 87 GLU A O 1
ATOM 728 N N . ARG A 1 88 ? 6.937 6.031 9.925 1.00 87.62 88 ARG A N 1
ATOM 729 C CA . ARG A 1 88 ? 6.564 5.682 8.553 1.00 87.62 88 ARG A CA 1
ATOM 730 C C . ARG A 1 88 ? 7.662 6.114 7.575 1.00 87.62 88 ARG A C 1
ATOM 732 O O . ARG A 1 88 ? 8.035 7.294 7.592 1.00 87.62 88 ARG A O 1
ATOM 739 N N . PRO A 1 89 ? 8.145 5.222 6.692 1.00 86.25 89 PRO A N 1
ATOM 740 C CA . PRO A 1 89 ? 9.196 5.569 5.746 1.00 86.25 89 PRO A CA 1
ATOM 741 C C . PRO A 1 89 ? 8.693 6.593 4.718 1.00 86.25 89 PRO A C 1
ATOM 743 O O . PRO A 1 89 ? 7.476 6.756 4.547 1.00 86.25 89 PRO A O 1
ATOM 746 N N . PRO A 1 90 ? 9.600 7.243 3.975 1.00 84.38 90 PRO A N 1
ATOM 747 C CA . PRO A 1 90 ? 9.260 8.216 2.938 1.00 84.38 90 PRO A CA 1
ATOM 748 C C . PRO A 1 90 ? 8.241 7.695 1.924 1.00 84.38 90 PRO A C 1
ATOM 750 O O . PRO A 1 90 ? 7.254 8.384 1.668 1.00 84.38 90 PRO A O 1
ATOM 753 N N . ILE A 1 91 ? 8.352 6.438 1.471 1.00 80.38 91 ILE A N 1
ATOM 754 C CA . ILE A 1 91 ? 7.320 5.825 0.622 1.00 80.38 91 ILE A CA 1
ATOM 755 C C . ILE A 1 91 ? 5.922 5.845 1.263 1.00 80.38 91 ILE A C 1
ATOM 757 O O . ILE A 1 91 ? 4.947 6.123 0.577 1.00 80.38 91 ILE A O 1
ATOM 761 N N . CYS A 1 92 ? 5.787 5.615 2.570 1.00 84.56 92 CYS A N 1
ATOM 762 C CA . CYS A 1 92 ? 4.498 5.682 3.264 1.00 84.56 92 CYS A CA 1
ATOM 763 C C . CYS A 1 92 ? 4.026 7.129 3.481 1.00 84.56 92 CYS A C 1
ATOM 765 O O . CYS A 1 92 ? 2.833 7.403 3.350 1.00 84.56 92 CYS A O 1
ATOM 767 N N . ARG A 1 93 ? 4.940 8.062 3.787 1.00 82.75 93 ARG A N 1
ATOM 768 C CA . ARG A 1 93 ? 4.642 9.506 3.939 1.00 82.75 93 ARG A CA 1
ATOM 769 C C . ARG A 1 93 ? 4.182 10.137 2.640 1.00 82.75 93 ARG A C 1
ATOM 771 O O . ARG A 1 93 ? 3.345 11.031 2.654 1.00 82.75 93 ARG A O 1
ATOM 778 N N . ALA A 1 94 ? 4.721 9.647 1.534 1.00 76.88 94 ALA A N 1
ATOM 779 C CA . ALA A 1 94 ? 4.375 10.103 0.213 1.00 76.88 94 ALA A CA 1
ATOM 780 C C . ALA A 1 94 ? 2.985 9.627 -0.222 1.00 76.88 94 ALA A C 1
ATOM 782 O O . ALA A 1 94 ? 2.570 10.012 -1.300 1.00 76.88 94 ALA A O 1
ATOM 783 N N . PHE A 1 95 ? 2.224 8.844 0.552 1.00 78.88 95 PHE A N 1
ATOM 784 C CA . PHE A 1 95 ? 0.839 8.527 0.191 1.00 78.88 95 PHE A CA 1
ATOM 785 C C . PHE A 1 95 ? -0.042 9.792 0.130 1.00 78.88 95 PHE A C 1
ATOM 787 O O . PHE A 1 95 ? 0.014 10.614 1.042 1.00 78.88 95 PHE A O 1
ATOM 794 N N . PRO A 1 96 ? -0.891 9.952 -0.906 1.00 70.69 96 PRO A N 1
ATOM 795 C CA . PRO A 1 96 ? -1.134 9.028 -2.024 1.00 70.69 96 PRO A CA 1
ATOM 796 C C . PRO A 1 96 ? -0.209 9.215 -3.237 1.00 70.69 96 PRO A C 1
ATOM 798 O O . PRO A 1 96 ? -0.348 8.498 -4.224 1.00 70.69 96 PRO A O 1
ATOM 801 N N . ASN A 1 97 ? 0.725 10.163 -3.195 1.00 65.69 97 ASN A N 1
ATOM 802 C CA . ASN A 1 97 ? 1.684 10.448 -4.265 1.00 65.69 97 ASN A CA 1
ATOM 803 C C . ASN A 1 97 ? 2.637 9.298 -4.594 1.00 65.69 97 ASN A C 1
ATOM 805 O O . ASN A 1 97 ? 2.975 9.133 -5.757 1.00 65.69 97 ASN A O 1
ATOM 809 N N . ASN A 1 98 ? 3.047 8.471 -3.634 1.00 58.16 98 ASN A N 1
ATOM 810 C CA . ASN A 1 98 ? 3.884 7.292 -3.895 1.00 58.16 98 ASN A CA 1
ATOM 811 C C . ASN A 1 98 ? 3.192 6.252 -4.789 1.00 58.16 98 ASN A C 1
ATOM 813 O O . ASN A 1 98 ? 3.856 5.444 -5.426 1.00 58.16 98 ASN A O 1
ATOM 817 N N . LEU A 1 99 ? 1.859 6.275 -4.866 1.00 55.56 99 LEU A N 1
ATOM 818 C CA . LEU A 1 99 ? 1.102 5.460 -5.807 1.00 55.56 99 LEU A CA 1
ATOM 819 C C . LEU A 1 99 ? 1.144 6.058 -7.234 1.00 55.56 99 LEU A C 1
ATOM 821 O O . LEU A 1 99 ? 0.718 5.395 -8.176 1.00 55.56 99 LEU A O 1
ATOM 825 N N . ARG A 1 100 ? 1.687 7.277 -7.429 1.00 49.47 100 ARG A N 1
ATOM 826 C CA . ARG A 1 100 ? 1.896 7.945 -8.734 1.00 49.47 100 ARG A CA 1
ATOM 827 C C . ARG A 1 100 ? 3.101 7.431 -9.519 1.00 49.47 100 ARG A C 1
ATOM 829 O O . ARG A 1 100 ? 3.449 8.051 -10.522 1.00 49.47 100 ARG A O 1
ATOM 836 N N . VAL A 1 101 ? 3.620 6.237 -9.228 1.00 46.56 101 VAL A N 1
ATOM 837 C CA . VAL A 1 101 ? 4.505 5.488 -10.158 1.00 46.56 101 VAL A CA 1
ATOM 838 C C . VAL A 1 101 ? 3.820 5.189 -11.519 1.00 46.56 101 VAL A C 1
ATOM 840 O O . VAL A 1 101 ? 4.302 4.415 -12.340 1.00 46.56 101 VAL A O 1
ATOM 843 N N . GLU A 1 102 ? 2.654 5.792 -11.769 1.00 40.44 102 GLU A N 1
ATOM 844 C CA . GLU A 1 102 ? 1.759 5.590 -12.888 1.00 40.44 102 GLU A CA 1
ATOM 845 C C . GLU A 1 102 ? 1.554 6.800 -13.806 1.00 40.44 102 GLU A C 1
ATOM 847 O O . GLU A 1 102 ? 0.824 6.669 -14.788 1.00 40.44 102 GLU A O 1
ATOM 852 N N . GLY A 1 103 ? 2.150 7.965 -13.522 1.00 38.44 103 GLY A N 1
ATOM 853 C CA . GLY A 1 103 ? 1.985 9.153 -14.378 1.00 38.44 103 GLY A CA 1
ATOM 854 C C . GLY A 1 103 ? 0.536 9.663 -14.482 1.00 38.44 103 GLY A C 1
ATOM 855 O O . GLY A 1 103 ? 0.185 10.340 -15.444 1.00 38.44 103 GLY A O 1
ATOM 856 N N . ARG A 1 104 ? -0.336 9.327 -13.517 1.00 36.69 104 ARG A N 1
ATOM 857 C CA . ARG A 1 104 ? -1.731 9.803 -13.433 1.00 36.69 104 ARG A CA 1
ATOM 858 C C . ARG A 1 104 ? -2.102 10.149 -11.981 1.00 36.69 104 ARG A C 1
ATOM 860 O O . ARG A 1 104 ? -1.629 9.475 -11.064 1.00 36.69 104 ARG A O 1
ATOM 867 N N . PRO A 1 105 ? -2.947 11.169 -11.732 1.00 43.50 105 PRO A N 1
ATOM 868 C CA . PRO A 1 105 ? -3.398 11.502 -10.382 1.00 43.50 105 PRO A CA 1
ATOM 869 C C . PRO A 1 105 ? -4.265 10.372 -9.816 1.00 43.50 105 PRO A C 1
ATOM 871 O O . PRO A 1 105 ? -5.233 9.945 -10.455 1.00 43.50 105 PRO A O 1
ATOM 874 N N . LEU A 1 106 ? -3.954 9.899 -8.603 1.00 47.47 106 LEU A N 1
ATOM 875 C CA . LEU A 1 106 ? -4.829 8.950 -7.927 1.00 47.47 106 LEU A CA 1
ATOM 876 C C . LEU A 1 106 ? -6.132 9.630 -7.545 1.00 47.47 106 LEU A C 1
ATOM 878 O O . LEU A 1 106 ? -6.204 10.444 -6.629 1.00 47.47 106 LEU A O 1
ATOM 882 N N . ARG A 1 107 ? -7.208 9.221 -8.208 1.00 52.12 107 ARG A N 1
ATOM 883 C CA . ARG A 1 107 ? -8.554 9.482 -7.718 1.00 52.12 107 ARG A CA 1
ATOM 884 C C . ARG A 1 107 ? -8.830 8.500 -6.579 1.00 52.12 107 ARG A C 1
ATOM 886 O O . ARG A 1 107 ? -9.416 7.450 -6.813 1.00 52.12 107 ARG A O 1
ATOM 893 N N . LEU A 1 108 ? -8.471 8.861 -5.342 1.00 56.16 108 LEU A N 1
ATOM 894 C CA . LEU A 1 108 ? -8.845 8.131 -4.114 1.00 56.16 108 LEU A CA 1
ATOM 895 C C . LEU A 1 108 ? -10.368 8.096 -3.846 1.00 56.16 108 LEU A C 1
ATOM 897 O O . LEU A 1 108 ? -10.789 7.685 -2.776 1.00 56.16 108 LEU A O 1
ATOM 901 N N . ARG A 1 109 ? -11.212 8.450 -4.831 1.00 48.19 109 ARG A N 1
ATOM 902 C CA . ARG A 1 109 ? -12.686 8.536 -4.761 1.00 48.19 109 ARG A CA 1
ATOM 903 C C . ARG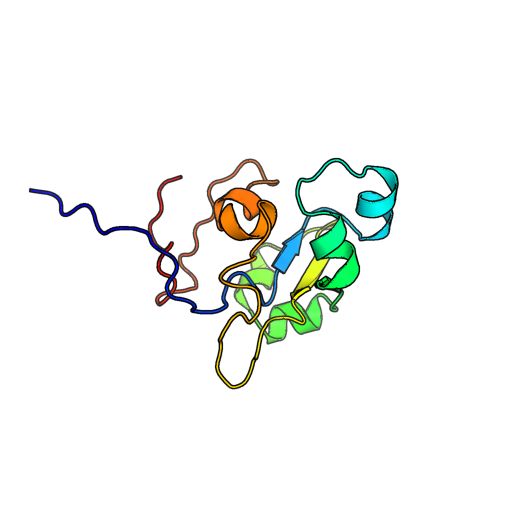 A 1 109 ? -13.383 7.280 -4.215 1.00 48.19 109 ARG A C 1
ATOM 905 O O . ARG A 1 109 ? -14.566 7.331 -3.924 1.00 48.19 109 ARG A O 1
ATOM 912 N N . SER A 1 110 ? -12.671 6.166 -4.098 1.00 53.12 110 SER A N 1
ATOM 913 C CA . SER A 1 110 ? -13.139 4.906 -3.518 1.00 53.12 110 SER A CA 1
ATOM 914 C C . SER A 1 110 ? -13.031 4.824 -1.995 1.00 53.12 110 SER A C 1
ATOM 916 O O . SER A 1 110 ? -13.408 3.800 -1.438 1.00 53.12 110 SER A O 1
ATOM 918 N N . PHE A 1 111 ? -12.464 5.833 -1.336 1.00 64.25 111 PHE A N 1
ATOM 919 C CA . PHE A 1 111 ? -12.153 5.793 0.089 1.00 64.25 111 PHE A CA 1
ATOM 920 C C . PHE A 1 111 ? -12.735 6.998 0.809 1.00 64.25 111 PHE A C 1
ATOM 922 O O . PHE A 1 111 ? -11.953 7.834 1.248 1.00 64.25 111 PHE A O 1
ATOM 929 N N . PRO A 1 112 ? -14.068 7.153 0.895 1.00 63.75 112 PRO A N 1
ATOM 930 C CA . PRO A 1 112 ? -14.732 8.369 1.391 1.00 63.75 112 PRO A CA 1
ATOM 931 C C . PRO A 1 112 ? -14.135 8.915 2.701 1.00 63.75 112 PRO A C 1
ATOM 933 O O . PRO A 1 112 ? -14.022 10.133 2.863 1.00 63.75 112 PRO A O 1
ATOM 936 N N . ASP A 1 113 ? -13.638 8.024 3.558 1.00 70.81 113 ASP A N 1
ATOM 937 C CA . ASP A 1 113 ? -13.095 8.355 4.874 1.00 70.81 113 ASP A CA 1
ATOM 938 C C . ASP A 1 113 ? -11.603 8.718 4.881 1.00 70.81 113 ASP A C 1
ATOM 940 O O . ASP A 1 113 ? -11.110 9.277 5.866 1.00 70.81 113 ASP A O 1
ATOM 944 N N . CYS A 1 114 ? -10.874 8.475 3.787 1.00 78.06 114 CYS A N 1
ATOM 945 C CA . CYS A 1 114 ? -9.461 8.813 3.676 1.00 78.06 114 CYS A CA 1
ATOM 946 C C . CYS A 1 114 ? -9.260 10.333 3.703 1.00 78.06 114 CYS A C 1
ATOM 948 O O . CYS A 1 114 ? -9.827 11.076 2.903 1.00 78.06 114 CYS A O 1
ATOM 950 N N . GLY A 1 115 ? -8.389 10.808 4.596 1.00 75.19 115 GLY A N 1
ATOM 951 C CA . GLY A 1 115 ? -8.088 12.239 4.729 1.00 75.19 115 GLY A CA 1
ATOM 952 C C . GLY A 1 115 ? -7.361 12.856 3.529 1.00 75.19 115 GLY A C 1
ATOM 953 O O . GLY A 1 115 ? -7.326 14.075 3.399 1.00 75.19 115 GLY A O 1
ATOM 954 N N . TYR A 1 116 ? -6.857 12.017 2.620 1.00 72.75 116 TYR A N 1
ATOM 955 C CA . TYR A 1 116 ? -6.273 12.416 1.337 1.00 72.75 116 TYR A CA 1
ATOM 956 C C . TYR A 1 116 ? -7.292 12.402 0.180 1.00 72.75 116 TYR A C 1
ATOM 958 O O . TYR A 1 116 ? -6.943 12.517 -0.997 1.00 72.75 116 TYR A O 1
ATOM 966 N N . ASN A 1 117 ? -8.583 12.247 0.477 1.00 67.38 117 ASN A N 1
ATOM 967 C CA . ASN A 1 117 ? -9.618 12.405 -0.533 1.00 67.38 117 ASN A CA 1
ATOM 968 C C . ASN A 1 117 ? -9.687 13.822 -1.077 1.00 67.38 117 ASN A C 1
ATOM 970 O O . ASN A 1 117 ? -9.677 14.803 -0.339 1.00 67.38 117 ASN A O 1
ATOM 974 N N . GLY A 1 118 ? -9.850 13.922 -2.395 1.00 58.34 118 GLY A N 1
ATOM 975 C CA . GLY A 1 118 ? -9.937 15.213 -3.065 1.00 58.34 118 GLY A CA 1
ATOM 976 C C . GLY A 1 118 ? -8.594 15.927 -3.188 1.00 58.34 118 GLY A C 1
ATOM 977 O O . GLY A 1 118 ? -8.574 17.033 -3.723 1.00 58.34 118 GLY A O 1
ATOM 978 N N . THR A 1 119 ? -7.485 15.302 -2.768 1.00 57.06 119 THR A N 1
ATOM 979 C CA . THR A 1 119 ? -6.139 15.788 -3.063 1.00 57.06 119 THR A CA 1
ATOM 980 C C . THR A 1 119 ? -5.946 15.856 -4.577 1.00 57.06 119 THR A C 1
ATOM 982 O O . THR A 1 119 ? -5.742 14.845 -5.248 1.00 57.06 119 THR A O 1
ATOM 985 N N . ARG A 1 120 ? -6.055 17.077 -5.123 1.00 47.31 120 ARG A N 1
ATOM 986 C CA . ARG A 1 120 ? -5.498 17.448 -6.427 1.00 47.31 120 ARG A CA 1
ATOM 987 C C . ARG A 1 120 ? -3.997 17.590 -6.230 1.00 47.31 120 ARG A C 1
ATOM 989 O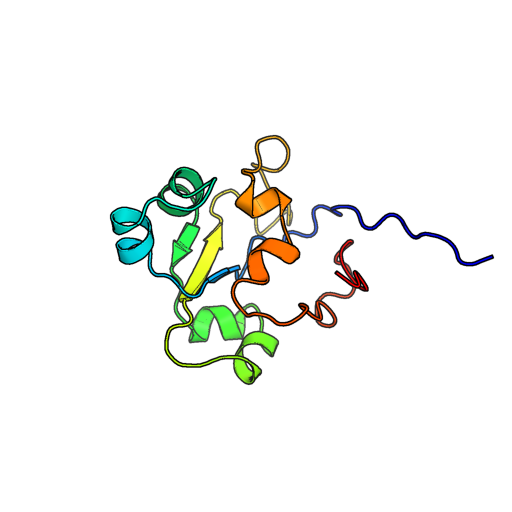 O . ARG A 1 120 ? -3.489 18.683 -6.024 1.00 47.31 120 ARG A O 1
ATOM 996 N N . VAL A 1 121 ? -3.323 16.456 -6.193 1.00 46.94 121 VAL A N 1
ATOM 997 C CA . VAL A 1 121 ? -1.889 16.397 -6.466 1.00 46.94 121 VAL A CA 1
ATOM 998 C C . VAL A 1 121 ? -1.673 16.455 -7.957 1.00 46.94 121 VAL A C 1
ATOM 1000 O O . VAL A 1 121 ? -2.561 15.974 -8.702 1.00 46.94 121 VAL A O 1
#

Foldseek 3Di:
DDDPQPLDFPQQLPCFAWHKDLDDLVRLVVCVPDFCSVVCNPFKAWDDPVVSCVRPVVVVVVDDPSMTITGGNQADPVVSGRVCVVVDTPCSVCPPVNVCVPVDDDQPVSCVPGSNHPPPD

Radius of gyration: 14.34 Å; chains: 1; bounding box: 33×45×3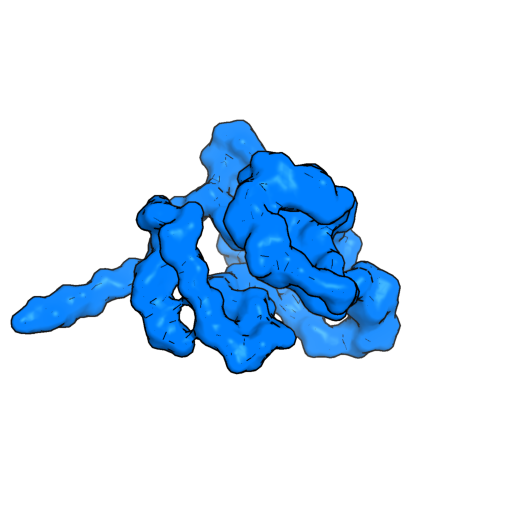1 Å